Protein AF-X1KIX0-F1 (afdb_monomer)

Nearest PDB structures (foldseek):
  4j2o-assembly1_C  TM=8.532E-01  e=1.617E-01  Acinetobacter baumannii D1279779
  4j2o-assembly1_A  TM=8.686E-01  e=4.701E-01  Acinetobacter baumannii D1279779

Organism: NCBI:txid412755

Sequence (65 aa):
MEVAKGGEIFVPANVQSKKIVDLAKEISDDLEVVGVRPGEKIAEKLISGEEQGRAIRVGDMWVIR

Structure (mmCIF, N/CA/C/O backbone):
data_AF-X1KIX0-F1
#
_entry.id   AF-X1KIX0-F1
#
loop_
_atom_site.group_PDB
_atom_site.id
_atom_site.type_symbol
_atom_site.label_atom_id
_atom_site.label_alt_id
_atom_site.label_comp_id
_atom_site.label_asym_id
_atom_site.label_entity_id
_atom_site.label_seq_id
_atom_site.pdbx_PDB_ins_code
_atom_site.Cartn_x
_atom_site.Cartn_y
_atom_site.Cartn_z
_atom_site.occupancy
_atom_site.B_iso_or_equiv
_atom_site.auth_seq_id
_atom_site.auth_comp_id
_atom_site.auth_asym_id
_atom_site.auth_atom_id
_atom_site.pdbx_PDB_model_num
ATOM 1 N N . MET A 1 1 ? 6.027 -11.910 -27.365 1.00 53.03 1 MET A N 1
ATOM 2 C CA . MET A 1 1 ? 7.137 -11.313 -26.597 1.00 53.03 1 MET A CA 1
ATOM 3 C C . MET A 1 1 ? 6.998 -11.845 -25.186 1.00 53.03 1 MET A C 1
ATOM 5 O O . MET A 1 1 ? 5.959 -11.615 -24.583 1.00 53.03 1 MET A O 1
ATOM 9 N N . GLU A 1 2 ? 7.942 -12.649 -24.713 1.00 66.12 2 GLU A N 1
ATOM 10 C CA . GLU A 1 2 ? 7.913 -13.123 -23.328 1.00 66.12 2 GLU A CA 1
ATOM 11 C C . GLU A 1 2 ? 8.285 -11.937 -22.427 1.00 66.12 2 GLU A C 1
ATOM 13 O O . GLU A 1 2 ? 9.342 -11.326 -22.618 1.00 66.12 2 GLU A O 1
ATOM 18 N N . VAL A 1 3 ? 7.353 -11.517 -21.564 1.00 71.81 3 VAL A N 1
ATOM 19 C CA . VAL A 1 3 ? 7.499 -10.295 -20.752 1.00 71.81 3 VAL A CA 1
ATOM 20 C C . VAL A 1 3 ? 8.394 -10.552 -19.538 1.00 71.81 3 VAL A C 1
ATOM 22 O O . VAL A 1 3 ? 9.146 -9.668 -19.149 1.00 71.81 3 VAL A O 1
ATOM 25 N N . ALA A 1 4 ? 8.352 -11.762 -18.977 1.00 85.44 4 ALA A N 1
ATOM 26 C CA . ALA A 1 4 ? 9.204 -12.167 -17.867 1.00 85.44 4 ALA A CA 1
ATOM 27 C C . ALA A 1 4 ? 10.519 -12.751 -18.394 1.00 85.44 4 ALA A C 1
ATOM 29 O O . ALA A 1 4 ? 10.506 -13.749 -19.115 1.00 85.44 4 ALA A O 1
ATOM 30 N N . LYS A 1 5 ? 11.648 -12.131 -18.037 1.00 87.25 5 LYS A N 1
ATOM 31 C CA . LYS A 1 5 ? 12.997 -12.626 -18.365 1.00 87.25 5 LYS A CA 1
ATOM 32 C C . LYS A 1 5 ? 13.878 -12.811 -17.126 1.00 87.25 5 LYS A C 1
ATOM 34 O O . LYS A 1 5 ? 14.998 -13.301 -17.255 1.00 87.25 5 LYS A O 1
ATOM 39 N N . GLY A 1 6 ? 13.356 -12.482 -15.946 1.00 90.69 6 GLY A N 1
ATOM 40 C CA . GLY A 1 6 ? 14.021 -12.601 -14.656 1.00 90.69 6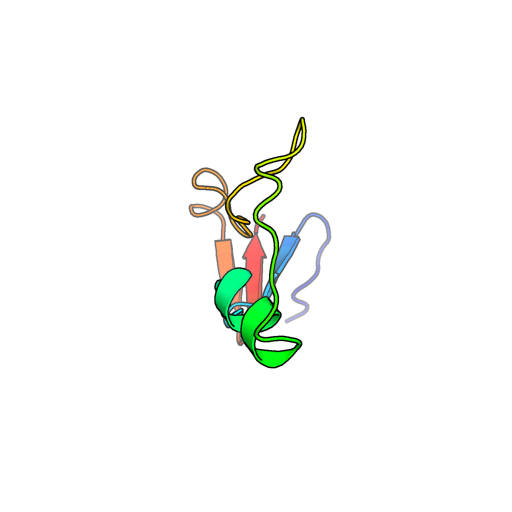 GLY A CA 1
ATOM 41 C C . GLY A 1 6 ? 14.530 -11.247 -14.163 1.00 90.69 6 GLY A C 1
ATOM 42 O O . GLY A 1 6 ? 15.240 -10.536 -14.873 1.00 90.69 6 GLY A O 1
ATOM 43 N N . GLY A 1 7 ? 14.199 -10.920 -12.910 1.00 91.00 7 GLY A N 1
ATOM 44 C CA . GLY A 1 7 ? 14.588 -9.668 -12.251 1.00 91.00 7 GLY A CA 1
ATOM 45 C C . GLY A 1 7 ? 13.560 -8.541 -12.360 1.00 91.00 7 GLY A C 1
ATOM 46 O O . GLY A 1 7 ? 13.772 -7.490 -11.764 1.00 91.00 7 GLY A O 1
ATOM 47 N N . GLU A 1 8 ? 12.453 -8.744 -13.076 1.00 94.06 8 GLU A N 1
ATOM 48 C CA . GLU A 1 8 ? 11.373 -7.763 -13.139 1.00 94.06 8 GLU A CA 1
ATOM 49 C C . GLU A 1 8 ? 10.411 -7.847 -11.941 1.00 94.06 8 GLU A C 1
ATOM 51 O O . GLU A 1 8 ? 10.132 -8.928 -11.418 1.00 94.06 8 GLU A O 1
ATOM 56 N N . ILE A 1 9 ? 9.835 -6.703 -11.557 1.00 96.00 9 ILE A N 1
ATOM 57 C CA . ILE A 1 9 ? 8.716 -6.617 -10.606 1.00 96.00 9 ILE A CA 1
ATOM 58 C C . ILE A 1 9 ? 7.451 -6.233 -11.375 1.00 96.00 9 ILE A C 1
ATOM 60 O O . ILE A 1 9 ? 7.426 -5.224 -12.081 1.00 96.00 9 ILE A O 1
ATOM 64 N N . PHE A 1 10 ? 6.394 -7.031 -11.223 1.00 95.88 10 PHE A N 1
ATOM 65 C CA . PHE A 1 10 ? 5.104 -6.825 -11.881 1.00 95.88 10 PHE A CA 1
ATOM 66 C C . PHE A 1 10 ? 4.101 -6.221 -10.900 1.00 95.88 10 PHE A C 1
ATOM 68 O O . PHE A 1 10 ? 3.812 -6.806 -9.857 1.00 95.88 10 PHE A O 1
ATOM 75 N N . VAL A 1 11 ? 3.547 -5.061 -11.245 1.00 96.62 11 VAL A N 1
ATOM 76 C CA . VAL A 1 11 ? 2.614 -4.304 -10.402 1.00 96.62 11 VAL A CA 1
ATOM 77 C C . VAL A 1 11 ? 1.332 -4.025 -11.189 1.00 96.62 11 VAL A C 1
ATOM 79 O O . VAL A 1 11 ? 1.421 -3.470 -12.277 1.00 96.62 11 VAL A O 1
ATOM 82 N N . PRO A 1 12 ? 0.122 -4.343 -10.699 1.00 96.31 12 PRO A N 1
ATOM 83 C CA . PRO A 1 12 ? -1.104 -4.039 -11.437 1.00 96.31 12 PRO A CA 1
ATOM 84 C C . PRO A 1 12 ? -1.290 -2.526 -11.642 1.00 96.31 12 PRO A C 1
ATOM 86 O O . PRO A 1 12 ? -1.100 -1.730 -10.723 1.00 96.31 12 PRO A O 1
ATOM 89 N N . ALA A 1 13 ? -1.678 -2.111 -12.848 1.00 94.06 13 ALA A N 1
ATOM 90 C CA . ALA A 1 13 ? -1.751 -0.697 -13.223 1.00 94.06 13 ALA A CA 1
ATOM 91 C C . ALA A 1 13 ? -3.035 0.006 -12.767 1.00 94.06 13 ALA A C 1
ATOM 93 O O . ALA A 1 13 ? -3.058 1.232 -12.682 1.00 94.06 13 ALA A O 1
ATOM 94 N N . ASN A 1 14 ? -4.087 -0.760 -12.472 1.00 92.50 14 ASN A N 1
ATOM 95 C CA . ASN A 1 14 ? -5.431 -0.236 -12.227 1.00 92.50 14 ASN A CA 1
ATOM 96 C C . ASN A 1 14 ? -5.911 -0.482 -10.780 1.00 92.50 14 ASN A C 1
ATOM 98 O O . ASN A 1 14 ? -7.109 -0.631 -10.543 1.00 92.50 14 ASN A O 1
ATOM 102 N N . VAL A 1 15 ? -4.995 -0.555 -9.805 1.00 93.44 15 VAL A N 1
ATOM 103 C CA . VAL A 1 15 ? -5.368 -0.697 -8.385 1.00 93.44 15 VAL A CA 1
ATOM 104 C C . VAL A 1 15 ? -6.053 0.577 -7.898 1.00 93.44 15 VAL A C 1
ATOM 106 O O . VAL A 1 15 ? -5.500 1.671 -8.000 1.00 93.44 15 VAL A O 1
ATOM 109 N N . GLN A 1 16 ? -7.248 0.430 -7.331 1.00 92.25 16 GLN A N 1
ATOM 110 C CA . GLN A 1 16 ? -7.955 1.524 -6.675 1.00 92.25 16 GLN A CA 1
ATOM 111 C C . GLN A 1 16 ? -7.614 1.561 -5.187 1.00 92.25 16 GLN A C 1
ATOM 113 O O . GLN A 1 16 ? -7.612 0.534 -4.511 1.00 92.25 16 GLN A O 1
ATOM 118 N N . SER A 1 17 ? -7.352 2.760 -4.675 1.00 93.38 17 SER A N 1
ATOM 119 C CA . SER A 1 17 ? -7.240 2.987 -3.236 1.00 93.38 17 SER A CA 1
ATOM 120 C C . SER A 1 17 ? -8.624 3.225 -2.636 1.00 93.38 17 SER A C 1
ATOM 122 O O . SER A 1 17 ? -9.477 3.861 -3.258 1.00 93.38 17 SER A O 1
ATOM 124 N N . LYS A 1 18 ? -8.834 2.744 -1.412 1.00 94.25 18 LYS A N 1
ATOM 125 C CA . LYS A 1 18 ? -10.017 3.031 -0.597 1.00 94.25 18 LYS A CA 1
ATOM 126 C C . LYS A 1 18 ? -9.579 3.558 0.763 1.00 94.25 18 LYS A C 1
ATOM 128 O O . LYS A 1 18 ? -8.564 3.122 1.303 1.00 94.25 18 LYS A O 1
ATOM 133 N N . LYS A 1 19 ? -10.361 4.472 1.343 1.00 95.19 19 LYS A N 1
ATOM 134 C CA . LYS A 1 19 ? -10.173 4.858 2.744 1.00 95.19 19 LYS A CA 1
ATOM 135 C C . LYS A 1 19 ? -10.677 3.725 3.626 1.00 95.19 19 LYS A C 1
ATOM 137 O O . LYS A 1 19 ? -11.811 3.280 3.476 1.00 95.19 19 LYS A O 1
ATOM 142 N N . ILE A 1 20 ? -9.856 3.305 4.582 1.00 94.75 20 ILE A N 1
ATOM 143 C CA . ILE A 1 20 ? -10.217 2.225 5.508 1.00 94.75 20 ILE A CA 1
ATOM 144 C C . ILE A 1 20 ? -11.468 2.552 6.338 1.00 94.75 20 ILE A C 1
ATOM 146 O O . ILE A 1 20 ? -12.247 1.661 6.647 1.00 94.75 20 ILE A O 1
ATOM 150 N N . VAL A 1 21 ? -11.705 3.835 6.633 1.00 94.94 21 VAL A N 1
ATOM 151 C CA . VAL A 1 21 ? -12.887 4.293 7.382 1.00 94.94 21 VAL A CA 1
ATOM 152 C C . VAL A 1 21 ? -14.180 4.087 6.594 1.00 94.94 21 VAL A C 1
ATOM 154 O O . VAL A 1 21 ? -15.193 3.743 7.191 1.00 94.94 21 VAL A O 1
ATOM 157 N N . ASP A 1 22 ? -14.155 4.268 5.271 1.00 95.94 22 ASP A N 1
ATOM 158 C CA . ASP A 1 22 ? -15.347 4.058 4.443 1.00 95.94 22 ASP A CA 1
ATOM 159 C C . ASP A 1 22 ? -15.717 2.568 4.442 1.00 95.94 22 ASP A C 1
ATOM 161 O O . ASP A 1 22 ? -16.870 2.218 4.662 1.00 95.94 22 ASP A O 1
ATOM 165 N N . LEU A 1 23 ? -14.713 1.689 4.332 1.00 95.50 23 LEU A N 1
ATOM 166 C CA . LEU A 1 23 ? -14.908 0.243 4.456 1.00 95.50 23 LEU A CA 1
ATOM 167 C C . LEU A 1 23 ? -15.406 -0.167 5.851 1.00 95.50 23 LEU A C 1
ATOM 169 O O . LEU A 1 23 ? -16.270 -1.027 5.961 1.00 95.50 23 LEU A O 1
ATOM 173 N N . ALA A 1 24 ? -14.878 0.434 6.921 1.00 96.50 24 ALA A N 1
ATOM 174 C CA . ALA A 1 24 ? -15.328 0.138 8.280 1.00 96.50 24 ALA A CA 1
ATOM 175 C C . ALA A 1 24 ? -16.809 0.503 8.482 1.00 96.50 24 ALA A C 1
ATOM 177 O O . ALA A 1 24 ? -17.554 -0.283 9.062 1.00 96.50 24 ALA A O 1
ATOM 178 N N . LYS A 1 25 ? -17.246 1.646 7.935 1.00 97.19 25 LYS A N 1
ATOM 179 C CA . LYS A 1 25 ? -18.650 2.093 7.970 1.00 97.19 25 LYS A CA 1
ATOM 180 C C . LYS A 1 25 ? -19.594 1.203 7.166 1.00 97.19 25 LYS A C 1
ATOM 182 O O . LYS A 1 25 ? -20.753 1.073 7.527 1.00 97.19 25 LYS A O 1
ATOM 187 N N . GLU A 1 26 ? -19.111 0.567 6.098 1.00 97.12 26 GLU A N 1
ATOM 188 C CA . GLU A 1 26 ? -19.895 -0.444 5.369 1.00 97.12 26 GLU A CA 1
ATOM 189 C C . GLU A 1 26 ? -20.169 -1.699 6.224 1.00 97.12 26 GLU A C 1
ATOM 191 O O . GLU A 1 26 ? -21.109 -2.438 5.939 1.00 97.12 26 GLU A O 1
ATOM 196 N N . ILE A 1 27 ? -19.364 -1.948 7.265 1.00 97.06 27 ILE A N 1
ATOM 197 C CA . ILE A 1 27 ? -19.500 -3.104 8.165 1.00 97.06 27 ILE A CA 1
ATOM 198 C C . ILE A 1 27 ? -20.346 -2.755 9.399 1.00 97.06 27 ILE A C 1
ATOM 200 O O . ILE A 1 27 ? -21.178 -3.562 9.813 1.00 97.06 27 ILE A O 1
ATOM 204 N N . SER A 1 28 ? -20.116 -1.590 10.009 1.00 97.56 28 SER A N 1
ATOM 205 C CA . SER A 1 28 ? -20.814 -1.128 11.215 1.00 97.56 28 SER A CA 1
ATOM 206 C C . SER A 1 28 ? -20.764 0.395 11.330 1.00 97.56 28 SER A C 1
ATOM 208 O O . SER A 1 28 ? -19.736 1.007 11.045 1.00 97.56 28 SER A O 1
ATOM 210 N N . ASP A 1 29 ? -21.845 0.993 11.830 1.00 94.69 29 ASP A N 1
ATOM 211 C CA . ASP A 1 29 ? -21.882 2.411 12.209 1.00 94.69 29 ASP A CA 1
ATOM 212 C C . ASP A 1 29 ? -21.331 2.668 13.625 1.00 94.69 29 ASP A C 1
ATOM 214 O O . ASP A 1 29 ? -20.974 3.801 13.953 1.00 94.69 29 ASP A O 1
ATOM 218 N N . ASP A 1 30 ? -21.235 1.629 14.462 1.00 97.25 30 ASP A N 1
ATOM 219 C CA . ASP A 1 30 ? -20.621 1.699 15.791 1.00 97.25 30 ASP A CA 1
ATOM 220 C C . ASP A 1 30 ? -19.126 1.365 15.684 1.00 97.25 30 ASP A C 1
ATOM 222 O O . ASP A 1 30 ? -18.754 0.205 15.479 1.00 97.25 30 ASP A O 1
ATOM 226 N N . LEU A 1 31 ? -18.279 2.401 15.730 1.00 96.94 31 LEU A N 1
ATOM 227 C CA . LEU A 1 31 ? -16.838 2.319 15.475 1.00 96.94 31 LEU A CA 1
ATOM 228 C C . LEU A 1 31 ? -16.033 3.066 16.548 1.00 96.94 31 LEU A C 1
ATOM 230 O O . LEU A 1 31 ? -16.253 4.252 16.796 1.00 96.94 31 LEU A O 1
ATOM 234 N N . GLU A 1 32 ? -15.017 2.401 17.098 1.00 96.25 32 GLU A N 1
ATOM 235 C CA . GLU A 1 32 ? -14.024 3.003 17.993 1.00 96.25 32 GLU A CA 1
ATOM 236 C C . GLU A 1 32 ? -12.741 3.376 17.232 1.00 96.25 32 GLU A C 1
ATOM 238 O O . GLU A 1 32 ? -12.181 2.579 16.475 1.00 96.25 32 GLU A O 1
ATOM 243 N N . VAL A 1 33 ? -12.227 4.589 17.460 1.00 95.56 33 VAL A N 1
ATOM 244 C CA . VAL A 1 33 ? -10.952 5.042 16.884 1.00 95.56 33 VAL A CA 1
ATOM 245 C C . VAL A 1 33 ? -9.814 4.780 17.869 1.00 95.56 33 VAL A C 1
ATOM 247 O O . VAL A 1 33 ? -9.549 5.583 18.759 1.00 95.56 33 VAL A O 1
ATOM 250 N N . VAL A 1 34 ? -9.098 3.676 17.661 1.00 96.06 34 VAL A N 1
ATOM 251 C CA . VAL A 1 34 ? -7.990 3.234 18.534 1.00 96.06 34 VAL A CA 1
ATOM 252 C C . VAL A 1 34 ? -6.636 3.898 18.233 1.00 96.06 34 VAL A C 1
ATOM 254 O O . VAL A 1 34 ? -5.685 3.754 18.998 1.00 96.06 34 VAL A O 1
ATOM 257 N N . GLY A 1 35 ? -6.529 4.641 17.127 1.00 95.00 35 GLY A N 1
ATOM 258 C CA . GLY A 1 35 ? -5.282 5.269 16.679 1.00 95.00 35 GLY A CA 1
ATOM 259 C C . GLY A 1 35 ? -4.363 4.341 15.870 1.00 95.00 35 GLY A C 1
ATOM 260 O O . GLY A 1 35 ? -4.745 3.246 15.469 1.00 95.00 35 GLY A O 1
ATOM 261 N N . VAL A 1 36 ? -3.149 4.816 15.580 1.00 96.38 36 VAL A N 1
ATOM 262 C CA . VAL A 1 36 ? -2.154 4.116 14.744 1.00 96.38 36 VAL A CA 1
ATOM 263 C C . VAL A 1 36 ? -1.298 3.190 15.608 1.00 96.38 36 VAL A C 1
ATOM 265 O O . VAL A 1 36 ? -0.786 3.606 16.649 1.00 96.38 36 VAL A O 1
ATOM 268 N N . ARG A 1 37 ? -1.096 1.944 15.167 1.00 96.94 37 ARG A N 1
ATOM 269 C CA . ARG A 1 37 ? -0.235 0.978 15.868 1.00 96.94 37 ARG A CA 1
ATOM 270 C C . ARG A 1 37 ? 1.251 1.189 15.533 1.00 96.94 37 ARG A C 1
ATOM 272 O O . ARG A 1 37 ? 1.571 1.681 14.449 1.00 96.94 37 ARG A O 1
ATOM 279 N N . PRO A 1 38 ? 2.186 0.788 16.416 1.00 97.94 38 PRO A N 1
ATOM 280 C CA . PRO A 1 38 ? 3.617 0.887 16.135 1.00 97.94 38 PRO A CA 1
ATOM 281 C C . PRO A 1 38 ? 4.002 0.173 14.831 1.00 97.94 38 PRO A C 1
ATOM 283 O O . PRO A 1 38 ? 3.746 -1.018 14.670 1.00 97.94 38 PRO A O 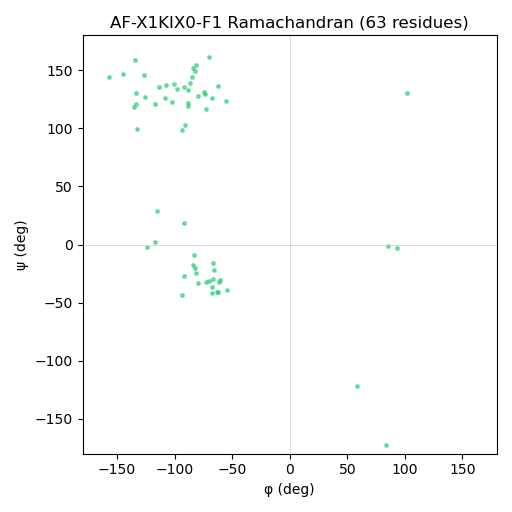1
ATOM 286 N N . GLY A 1 39 ? 4.626 0.908 13.906 1.00 96.69 39 GLY A N 1
ATOM 287 C CA . GLY A 1 39 ? 5.062 0.393 12.602 1.00 96.69 39 GLY A CA 1
ATOM 288 C C . GLY A 1 39 ? 3.998 0.403 11.499 1.00 96.69 39 GLY A C 1
ATOM 289 O O . GLY A 1 39 ? 4.307 0.037 10.367 1.00 96.69 39 GLY A O 1
ATOM 290 N N . GLU A 1 40 ? 2.767 0.834 11.784 1.00 97.56 40 GLU A N 1
ATOM 291 C CA . GLU A 1 40 ? 1.704 0.886 10.782 1.00 97.56 40 GLU A CA 1
ATOM 292 C C . GLU A 1 40 ? 1.908 2.049 9.796 1.00 97.56 40 GLU A C 1
ATOM 294 O O . GLU A 1 40 ? 2.156 3.194 10.182 1.00 97.56 40 GLU A O 1
ATOM 299 N N . LYS A 1 41 ? 1.811 1.751 8.495 1.00 94.75 41 LYS A N 1
ATOM 300 C CA . LYS A 1 41 ? 1.856 2.754 7.426 1.00 94.75 41 LYS A CA 1
ATOM 301 C C . LYS A 1 41 ? 0.461 3.315 7.173 1.00 94.75 41 LYS A C 1
ATOM 303 O O . LYS A 1 41 ? -0.503 2.570 7.071 1.00 94.75 41 LYS A O 1
ATOM 308 N N . ILE A 1 42 ? 0.379 4.628 6.964 1.00 94.88 42 ILE A N 1
ATOM 309 C CA . ILE A 1 42 ? -0.889 5.319 6.670 1.00 94.88 42 ILE A CA 1
ATOM 310 C C . ILE A 1 42 ? -1.396 5.037 5.249 1.00 94.88 42 ILE A C 1
ATOM 312 O O . ILE A 1 42 ? -2.599 5.029 5.003 1.00 94.88 42 ILE A O 1
ATOM 316 N N . ALA A 1 43 ? -0.483 4.834 4.301 1.00 94.81 43 ALA A N 1
ATOM 317 C CA . ALA A 1 43 ? -0.817 4.568 2.912 1.00 94.81 43 ALA A CA 1
ATOM 318 C C . ALA A 1 43 ? 0.180 3.592 2.293 1.00 94.81 43 ALA A C 1
ATOM 320 O O . ALA A 1 43 ? 1.381 3.618 2.590 1.00 94.81 43 ALA A O 1
ATOM 321 N N . GLU A 1 44 ? -0.326 2.766 1.386 1.00 95.44 44 GLU A N 1
ATOM 322 C CA . GLU A 1 44 ? 0.499 1.871 0.595 1.00 95.44 44 GLU A CA 1
ATOM 323 C C . GLU A 1 44 ? 1.083 2.559 -0.635 1.00 95.44 44 GLU A C 1
ATOM 325 O O . GLU A 1 44 ? 0.531 3.516 -1.181 1.00 95.44 44 GLU A O 1
ATOM 330 N N . LYS A 1 45 ? 2.239 2.056 -1.067 1.00 94.38 45 LYS A N 1
ATOM 331 C CA . LYS A 1 45 ? 2.931 2.509 -2.270 1.00 94.38 45 LYS A CA 1
ATOM 332 C C . LYS A 1 45 ? 3.360 1.279 -3.048 1.00 94.38 45 LYS A C 1
ATOM 334 O O . LYS A 1 45 ? 4.094 0.458 -2.514 1.00 94.38 45 LYS A O 1
ATOM 339 N N . LEU A 1 46 ? 2.890 1.174 -4.287 1.00 95.69 46 LEU A N 1
ATOM 340 C CA . LEU A 1 46 ? 3.193 0.034 -5.152 1.00 95.69 46 LEU A CA 1
ATOM 341 C C . LEU A 1 46 ? 4.428 0.262 -6.029 1.00 95.69 46 LEU A C 1
ATOM 343 O O . LEU A 1 46 ? 5.079 -0.696 -6.415 1.00 95.69 46 LEU A O 1
ATOM 347 N N . ILE A 1 47 ? 4.736 1.524 -6.346 1.00 95.75 47 ILE A N 1
ATOM 348 C CA . ILE A 1 47 ? 5.919 1.922 -7.114 1.00 95.75 47 ILE A CA 1
ATOM 349 C C . ILE A 1 47 ? 6.536 3.129 -6.410 1.00 95.75 47 ILE A C 1
ATOM 351 O O . ILE A 1 47 ? 5.883 4.166 -6.238 1.00 95.75 47 ILE A O 1
ATOM 355 N N . SER A 1 48 ? 7.774 2.990 -5.948 1.00 95.81 48 SER A N 1
ATOM 356 C CA . SER A 1 48 ? 8.546 4.083 -5.356 1.00 95.81 48 SER A CA 1
ATOM 357 C C . SER A 1 48 ? 8.966 5.115 -6.406 1.00 95.81 48 SER A C 1
ATOM 359 O O . SER A 1 48 ? 8.978 4.839 -7.602 1.00 95.81 48 SER A O 1
ATOM 361 N N . GLY A 1 49 ? 9.333 6.324 -5.970 1.00 95.88 49 GLY A N 1
ATOM 362 C CA . GLY A 1 49 ? 9.825 7.357 -6.891 1.00 95.88 49 GLY A CA 1
ATOM 363 C C . GLY A 1 49 ? 11.107 6.940 -7.623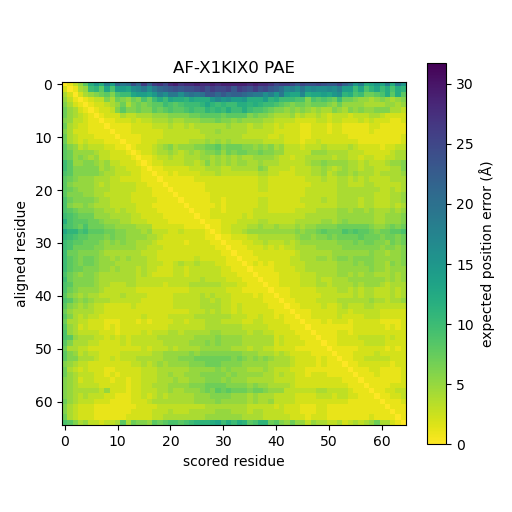 1.00 95.88 49 GLY A C 1
ATOM 364 O O . GLY A 1 49 ? 11.290 7.282 -8.784 1.00 95.88 49 GLY A O 1
ATOM 365 N N . GLU A 1 50 ? 11.956 6.142 -6.973 1.00 95.38 50 GLU A N 1
ATOM 366 C CA . GLU A 1 50 ? 13.185 5.593 -7.562 1.00 95.38 50 GLU A CA 1
ATOM 367 C C . GLU A 1 50 ? 12.893 4.524 -8.629 1.00 95.38 50 GLU A C 1
ATOM 369 O O . GLU A 1 50 ? 13.632 4.379 -9.603 1.00 95.38 50 GLU A O 1
ATOM 374 N N . GLU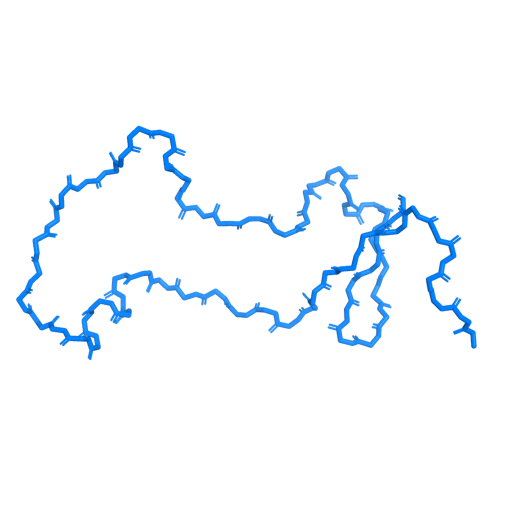 A 1 51 ? 11.794 3.784 -8.476 1.00 96.81 51 GLU A N 1
ATOM 375 C CA . GLU A 1 51 ? 11.352 2.768 -9.435 1.00 96.81 51 GLU A CA 1
ATOM 376 C C . GLU A 1 51 ? 10.589 3.365 -10.622 1.00 96.81 51 GLU A C 1
ATOM 378 O O . GLU A 1 51 ? 10.605 2.776 -11.700 1.00 96.81 51 GLU A O 1
ATOM 383 N N . GLN A 1 52 ? 9.966 4.542 -10.473 1.00 94.62 52 GLN A N 1
ATOM 384 C CA . GLN A 1 52 ? 9.175 5.178 -11.539 1.00 94.62 52 GLN A CA 1
ATOM 385 C C . GLN A 1 52 ? 9.960 5.354 -12.842 1.00 94.62 52 GLN A C 1
ATOM 387 O O . GLN A 1 52 ? 9.412 5.114 -13.914 1.00 94.62 52 GLN A O 1
ATOM 392 N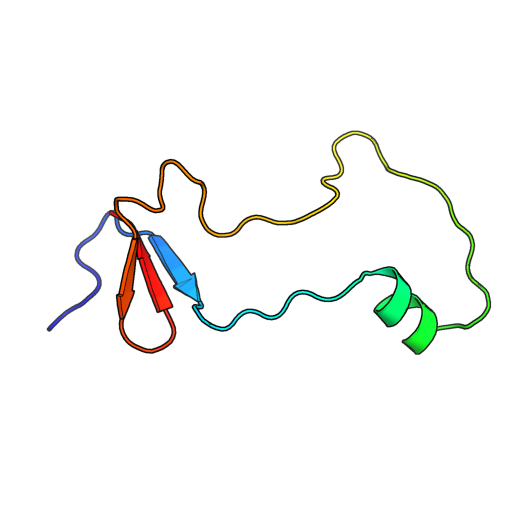 N . GLY A 1 53 ? 11.248 5.712 -12.766 1.00 95.38 53 GLY A N 1
ATOM 393 C CA . GLY A 1 53 ? 12.097 5.874 -13.953 1.00 95.38 53 GLY A CA 1
ATOM 394 C C . GLY A 1 53 ? 12.372 4.571 -14.713 1.00 95.38 53 GLY A C 1
ATOM 395 O O . GLY A 1 53 ? 12.815 4.614 -15.859 1.00 95.38 53 GLY A O 1
ATOM 396 N N . ARG A 1 54 ? 12.111 3.419 -14.088 1.00 95.31 54 ARG A N 1
ATOM 397 C CA . ARG A 1 54 ? 12.339 2.079 -14.646 1.00 95.31 54 ARG A CA 1
ATOM 398 C C . ARG A 1 54 ? 11.043 1.280 -14.817 1.00 95.31 54 ARG A C 1
ATOM 400 O O . ARG A 1 54 ? 11.089 0.132 -15.248 1.00 95.31 54 ARG A O 1
ATOM 407 N N . ALA A 1 55 ? 9.898 1.882 -14.496 1.00 96.19 55 ALA A N 1
ATOM 408 C CA . ALA A 1 55 ? 8.581 1.278 -14.624 1.00 96.19 55 ALA A CA 1
ATOM 409 C C . ALA A 1 55 ? 8.005 1.528 -16.026 1.00 96.19 55 ALA A C 1
ATOM 411 O O . ALA A 1 55 ? 7.799 2.671 -16.436 1.00 96.19 55 ALA A O 1
ATOM 412 N N . ILE A 1 56 ? 7.685 0.458 -16.752 1.00 95.06 56 ILE A N 1
ATOM 413 C CA . ILE A 1 56 ? 7.031 0.520 -18.065 1.00 95.06 56 ILE A CA 1
ATOM 414 C C . ILE A 1 56 ? 5.627 -0.080 -17.995 1.00 95.06 56 ILE A C 1
ATOM 416 O O . ILE A 1 56 ? 5.424 -1.141 -17.408 1.00 95.06 56 ILE A O 1
ATOM 420 N N . ARG A 1 57 ? 4.634 0.583 -18.597 1.00 94.50 57 ARG A N 1
ATOM 421 C CA . ARG A 1 57 ? 3.265 0.053 -18.653 1.00 94.50 57 ARG A CA 1
ATOM 422 C C . ARG A 1 57 ? 3.142 -0.994 -19.759 1.00 94.50 57 ARG A C 1
ATOM 424 O O . ARG A 1 57 ? 3.452 -0.717 -20.915 1.00 94.50 57 ARG A O 1
ATOM 431 N N . VAL A 1 58 ? 2.635 -2.172 -19.409 1.00 94.25 58 VAL A N 1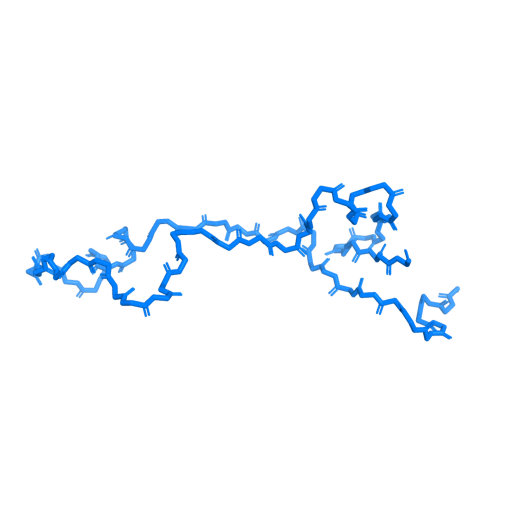
ATOM 432 C CA . VAL A 1 58 ? 2.372 -3.296 -20.314 1.00 94.25 58 VAL A CA 1
ATOM 433 C C . VAL A 1 58 ? 0.963 -3.815 -20.032 1.00 94.25 58 VAL A C 1
ATOM 435 O O . VAL A 1 58 ? 0.732 -4.535 -19.063 1.00 94.25 58 VAL A O 1
ATOM 438 N N . GLY A 1 59 ? -0.000 -3.412 -20.866 1.00 93.00 59 GLY A N 1
ATOM 439 C CA . GLY A 1 59 ? -1.417 -3.718 -2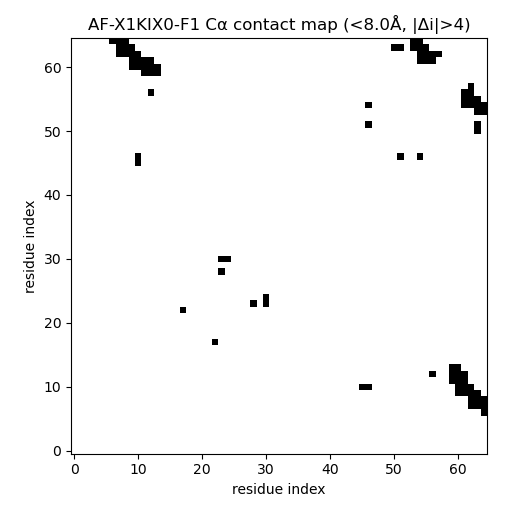0.649 1.00 93.00 59 GLY A CA 1
ATOM 440 C C . GLY A 1 59 ? -1.917 -3.184 -19.301 1.00 93.00 59 GLY A C 1
ATOM 441 O O . GLY A 1 59 ? -1.817 -1.984 -19.019 1.00 93.00 59 GLY A O 1
ATOM 442 N N . ASP A 1 60 ? -2.417 -4.095 -18.466 1.00 94.56 60 ASP A N 1
ATOM 443 C CA . ASP A 1 60 ? -2.956 -3.813 -17.130 1.00 94.56 60 ASP A CA 1
ATOM 444 C C . ASP A 1 60 ? -1.918 -3.924 -16.004 1.00 94.56 60 ASP A C 1
ATOM 446 O O . ASP A 1 60 ? -2.270 -4.030 -14.828 1.00 94.56 60 ASP A O 1
ATOM 450 N N . MET A 1 61 ? -0.629 -3.871 -16.341 1.00 95.31 61 MET A N 1
ATOM 451 C CA . MET A 1 61 ? 0.472 -3.921 -15.381 1.00 95.31 61 MET A CA 1
ATOM 452 C C . MET A 1 61 ? 1.536 -2.859 -15.672 1.00 95.31 61 MET A C 1
ATOM 454 O O . MET A 1 61 ? 1.681 -2.370 -16.791 1.00 95.31 61 MET A O 1
ATOM 458 N N . TRP A 1 62 ? 2.309 -2.538 -14.647 1.00 96.62 62 TRP A N 1
ATOM 459 C CA . TRP A 1 62 ? 3.623 -1.925 -14.704 1.00 96.62 62 TRP A CA 1
ATOM 460 C C . TRP A 1 62 ? 4.674 -3.018 -14.512 1.00 96.62 62 TRP A C 1
ATOM 462 O O . TRP A 1 62 ? 4.513 -3.894 -13.663 1.00 96.62 62 TRP A O 1
ATOM 472 N N . VAL A 1 63 ? 5.747 -2.959 -15.291 1.00 96.44 63 VAL A N 1
ATOM 473 C CA . VAL A 1 63 ? 6.907 -3.849 -15.193 1.00 96.44 63 VAL A CA 1
ATOM 474 C C . VAL A 1 63 ? 8.114 -2.988 -14.839 1.00 96.44 63 VAL A C 1
ATOM 476 O O . VAL A 1 63 ? 8.419 -2.045 -15.566 1.00 96.44 63 VAL A O 1
ATOM 479 N N . ILE A 1 64 ? 8.767 -3.273 -13.715 1.00 96.12 64 ILE A N 1
ATOM 480 C CA . ILE A 1 64 ? 9.923 -2.524 -13.195 1.00 96.12 64 ILE A CA 1
ATOM 481 C C . ILE A 1 64 ? 11.179 -3.372 -13.395 1.00 96.12 64 ILE A C 1
ATOM 483 O O . ILE A 1 64 ? 11.134 -4.571 -13.118 1.00 96.12 64 ILE A O 1
ATOM 487 N N . ARG A 1 65 ? 12.288 -2.769 -13.837 1.00 89.44 65 ARG A N 1
ATOM 488 C CA . ARG A 1 65 ? 13.589 -3.438 -14.013 1.00 89.44 65 ARG A CA 1
ATOM 489 C C . ARG A 1 65 ? 14.738 -2.683 -13.350 1.00 89.44 65 ARG A C 1
ATOM 491 O O . ARG A 1 65 ? 14.669 -1.445 -13.242 1.00 89.44 65 ARG A O 1
#

Foldseek 3Di:
DPPDPPDKDKAFQDDDDDDVVVVVVVVDPDDDDPDDDPPDDPDDDRADPVQVVQWDDDPRITITD

InterPro domains:
  IPR003869 Polysaccharide biosynthesis protein, CapD-like domain [PF02719] (2-63)

pLDDT: mean 93.53, std 7.14, range [53.03, 97.94]

Secondary structure (DSSP, 8-state):
-----SS-EEEETTPPP--HHHHHHHH-S------PPTT--SS--SS-HHHHTTEEEETTEEEE-

Radius of gyration: 17.11 Å; Cα contacts (8 Å, |Δi|>4): 45; chains: 1; bounding box: 36×20×45 Å

Solvent-accessible surface area (backbone atoms only — not comparable to full-atom values): 4575 Å² total; per-residue (Å²): 130,82,85,81,84,77,82,65,48,83,39,73,61,78,77,78,88,76,62,67,66,61,58,47,50,76,75,39,87,83,76,83,88,86,75,86,58,94,90,66,74,94,71,90,77,92,69,53,81,84,44,53,86,39,47,43,80,56,90,68,24,30,42,30,100

Mean predicted aligned error: 4.15 Å

=== Feature glossary ===
The record interleaves many kinds of information about one protein. Here is ea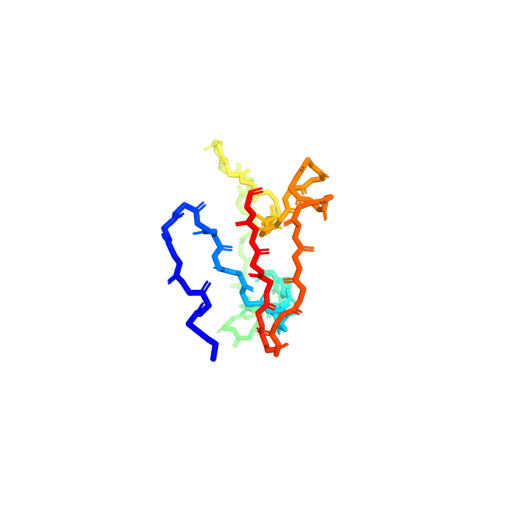ch kind framed as the question it answers.

Q: What are the backbone torsion angles?
A: φ (phi) and ψ (psi) are the two rotatable backbone dihedrals per residue: φ is the C(i-1)–N–Cα–C torsion, ψ is the N–Cα–C–N(i+1) torsion, both in degrees on (−180°, 180°]. α-helical residues cluster near (−60°, −45°); β-strand residues near (−120°, +130°). A Ramachandran plot is simply a scatter of (φ, ψ) for every residue.

Q: What is the amino-acid chain?
A: This is the polypeptide sequence — one letter per residue, N-terminus first. Length ranges from a few dozen residues for small domains to over a thousand for large multi-domain proteins.

Q: How mobile is each atom in the crystal?
A: For experimental (PDB) structures, the B-factor (temperature factor) quantifies the positional spread of each atom in the crystal — a combination of thermal vibration and static disorder — in units of Å². High B-factors mark flexible loops or poorly resolved regions; low B-factors mark the rigid, well-ordered core.

Q: Are the domains correctly placed relative to each other?
A: Predicted Aligned Error (PAE) is an AlphaFold confidence matrix: entry (i, j) is the expected error in the position of residue j, in ångströms, when the prediction is superimposed on the true structure at residue i. Low PAE within a block of residues means that block is internally rigid and well-predicted; high PAE between two blocks means their relative placement is uncertain even if each block individually is confident.

Q: How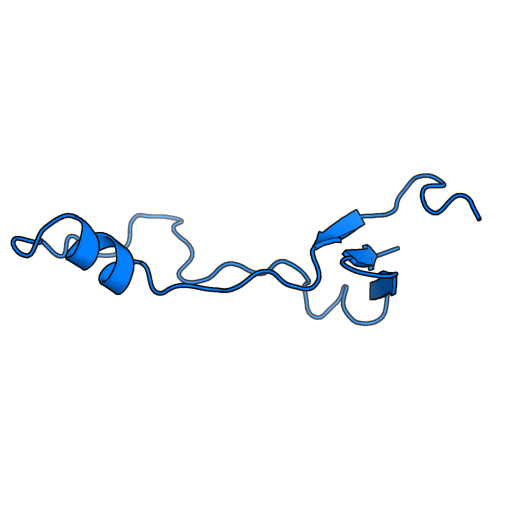 confident is the AlphaFold model at each residue?
A: pLDDT is the predicted lDDT-Cα score: AlphaFold's confidence that the local environment of each residue (all inter-atomic distances within 15 Å) is correctly placed. It is a per-residue number between 0 and 100, with higher meaning more reliable.

Q: What family and function is it annotated with?
A: Functional annotations link the protein to curated databases. InterPro entries identify conserved domains and families by matching the sequence against member-database signatures (Pfam, PROSITE, CDD, …). Gene Ontology (GO) terms describe molecular function, biological process, and cellular component in a controlled vocabulary. CATH places the structure in a hierarchical fold classification (Class/Architecture/Topology/Homologous-superfamily). The organism is the source species.

Q: How big and how compact is the whole molecule?
A: Three whole-structure scalars: the radius of gyration (RMS distance of Cα from centroid, in Å), the count of Cα–Cα contacts (pairs closer than 8 Å and separated by more than four residues in sequence — i.e. tertiary, not local, contacts), and the bounding-box dimensions. Together they distinguish compact globular folds from extended fibres or disordered chains.

Q: What known structures does this most resemble?
A: The Foldseek neighbor list gives the closest experimentally determined structures in the PDB, ranked by structural alignment. TM-score near 1 means near-identical fold; near 0.3 means only rough topology match. This is how one finds what a novel AlphaFold prediction most resembles in the solved-structure universe.

Q: Which residues are buried vs exposed?
A: SASA measures how much of the protein is reachable by solvent. It is computed by rolling a water-sized probe over the atomic surface and summing the exposed area (Å²). Per-residue SASA distinguishes core (buried, low SASA) from surface (exposed, high SASA) residues; total SASA is a whole-molecule size measure.

Q: Which residues are in helices, strands, or loops?
A: Eight-state secondary structure (DSSP): H is the canonical α-helix, G the tighter 3₁₀-helix, I the wider π-helix; E/B are β-structure, T and S are turns and bends, and '-' is everything else. DSSP derives these from the pattern of main-chain N–H···O=C hydrogen bonds, not from the sequence.

Q: Where is each backbone atom in 3D?
A: Structure coordinates are given as an mmCIF _atom_site loop: one row per atom with element, residue name, chain id, sequence number, and x/y/z position in Å. Only the four main-chain atoms per residue are included here; side chains are omitted to keep the record compact.

Q: What if only a Cα trace is available?
A: Three-state secondary structure (P-SEA) collapses the eight DSSP classes into helix (a), strand (b), and coil (c). P-SEA assigns these from Cα geometry alone — distances and angles — without requiring backbone oxygens, so it works on any Cα trace.

Q: What do the rendered images show?
A: The six renders are orthographic views along the three Cartesian axes in both directions. Representation (cartoon, sticks, or surface) and color scheme (sequence-rainbow or by-chain) vary across proteins so the training set covers all the common visualization conventions.

Q: What does the local fold look like, residue by residue?
A: Foldseek's 3Di representation compresses backbone geometry into a per-residue letter drawn from a learned twenty-state alphabet. It captures the tertiary interaction pattern around each residue — which residues are packed against it in space, regardless of where they are in sequence.

Q: What do the diagnostic plots show?
A: The contact map is a binary N×N matrix image: pixel (i, j) is dark where Cα_i and Cα_j are within 8 Å and |i−j|>4. Because the |i−j|>4 filter removes local helical contacts, off-diagonal stripes parallel to the main diagonal indicate parallel β-sheets; stripes perpendicular to it indicate antiparallel β-sheets. The Ramachandran plot scatters every residue's (φ, ψ) pair against the sterically allowed regions. The PAE heatmap renders the predicted-aligned-error matrix.